Protein AF-A0A956XSX0-F1 (afdb_monomer_lite)

Secondary structure (DSSP, 8-state):
-HHHHHHHHHHHHTTTTTS-HHHHHHHHHHHHHHHHHHHHHHHHHHHHHHHHH-PPPPTTSPPPSS-HHHHHHPPPS--TTSPP--S------

Radius of gyration: 18.35 Å; chains: 1; bounding box: 59×22×43 Å

Foldseek 3Di:
DLVVLVVVLVVLVVCPPVDDPVVSVVVNVVSVVVSVVVLLVVQLVVLVVCVVPVDDDDPPDDHRPDHNVVSVPDDDQDDPPDPRPPDDDPDDD

Structure (mmCIF, N/CA/C/O backbone):
data_AF-A0A956XSX0-F1
#
_entry.id   AF-A0A956XSX0-F1
#
loop_
_atom_site.group_PDB
_atom_site.id
_atom_site.type_symbol
_atom_site.label_atom_id
_atom_site.label_alt_id
_atom_site.label_comp_id
_atom_site.label_asym_id
_atom_site.label_entity_id
_atom_site.label_seq_id
_atom_site.pdbx_PDB_ins_code
_atom_site.Cartn_x
_atom_site.Cartn_y
_atom_site.Cartn_z
_atom_site.occupancy
_atom_site.B_iso_or_equiv
_atom_site.auth_seq_id
_atom_site.auth_comp_id
_atom_site.auth_asym_id
_atom_site.auth_atom_id
_atom_site.pdbx_PDB_model_num
ATOM 1 N N . GLY A 1 1 ? -2.752 -6.923 -3.909 1.00 85.31 1 GLY A N 1
ATOM 2 C CA . GLY A 1 1 ? -2.183 -5.736 -4.581 1.00 85.31 1 GLY A CA 1
ATOM 3 C C . GLY A 1 1 ? -2.666 -4.467 -3.904 1.00 85.31 1 GLY A C 1
ATOM 4 O O . GLY A 1 1 ? -3.286 -4.563 -2.854 1.00 85.31 1 GLY A O 1
ATOM 5 N N . VAL A 1 2 ? -2.387 -3.291 -4.479 1.00 92.31 2 VAL A N 1
ATOM 6 C CA . VAL A 1 2 ? -2.832 -1.989 -3.927 1.00 92.31 2 VAL A CA 1
ATOM 7 C C . VAL A 1 2 ? -4.352 -1.960 -3.734 1.00 92.31 2 VAL A C 1
ATOM 9 O O . VAL A 1 2 ? -4.829 -1.571 -2.671 1.00 92.31 2 VAL A O 1
ATOM 12 N N . ASP A 1 3 ? -5.102 -2.455 -4.720 1.00 94.12 3 ASP A N 1
ATOM 13 C CA . ASP A 1 3 ? -6.568 -2.444 -4.689 1.00 94.12 3 ASP A CA 1
ATOM 14 C C . ASP A 1 3 ? -7.155 -3.333 -3.588 1.00 94.12 3 ASP A C 1
ATOM 16 O O . ASP A 1 3 ? -8.131 -2.948 -2.949 1.00 94.12 3 ASP A O 1
ATOM 20 N N . ASP A 1 4 ? -6.510 -4.459 -3.268 1.00 95.88 4 ASP A N 1
ATOM 21 C CA . ASP A 1 4 ? -6.930 -5.300 -2.141 1.00 95.88 4 ASP A CA 1
ATOM 22 C C . ASP A 1 4 ? -6.800 -4.543 -0.812 1.00 95.88 4 ASP A C 1
ATOM 24 O O . ASP A 1 4 ? -7.692 -4.612 0.031 1.00 95.88 4 ASP A O 1
ATOM 28 N N . VAL A 1 5 ? -5.723 -3.767 -0.623 1.00 95.50 5 VAL A N 1
ATOM 29 C CA . VAL A 1 5 ? -5.545 -2.971 0.604 1.00 95.50 5 VAL A CA 1
ATOM 30 C C . VAL A 1 5 ? -6.564 -1.830 0.662 1.00 95.50 5 VAL A C 1
ATOM 32 O O . VAL A 1 5 ? -7.120 -1.563 1.728 1.00 95.50 5 VAL A O 1
ATOM 35 N N . ARG A 1 6 ? -6.889 -1.204 -0.477 1.00 97.00 6 ARG A N 1
ATOM 36 C CA . ARG A 1 6 ? -7.984 -0.219 -0.567 1.00 97.00 6 ARG A CA 1
ATOM 37 C C . ARG A 1 6 ? -9.331 -0.854 -0.188 1.00 97.00 6 ARG A C 1
ATOM 39 O O . ARG A 1 6 ? -10.099 -0.257 0.565 1.00 97.00 6 ARG A O 1
ATOM 46 N N . GLN A 1 7 ? -9.597 -2.092 -0.610 1.00 98.06 7 GLN A N 1
ATOM 47 C CA . GLN A 1 7 ? -10.800 -2.830 -0.207 1.00 98.06 7 GLN A CA 1
ATOM 48 C C . GLN A 1 7 ? -10.801 -3.174 1.291 1.00 98.06 7 GLN A C 1
ATOM 50 O O . GLN A 1 7 ? -11.842 -3.093 1.952 1.00 98.06 7 GLN A O 1
ATOM 55 N N . MET A 1 8 ? -9.644 -3.524 1.860 1.00 97.75 8 MET A N 1
ATOM 56 C CA . MET A 1 8 ? -9.494 -3.742 3.303 1.00 97.75 8 MET A CA 1
ATOM 57 C C . MET A 1 8 ? -9.787 -2.463 4.095 1.00 97.75 8 MET A C 1
ATOM 59 O O . MET A 1 8 ? -10.507 -2.524 5.089 1.00 97.75 8 MET A O 1
ATOM 63 N N . GLN A 1 9 ? -9.302 -1.304 3.635 1.00 97.94 9 GLN A N 1
ATOM 64 C CA . GLN A 1 9 ? -9.608 -0.002 4.239 1.00 97.94 9 GLN A CA 1
ATOM 65 C C . GLN A 1 9 ? -11.114 0.286 4.234 1.00 97.94 9 GLN A C 1
ATOM 67 O O . GLN A 1 9 ? -11.665 0.631 5.276 1.00 97.94 9 GLN A O 1
ATOM 72 N N . GLN A 1 10 ? -11.794 0.089 3.099 1.00 98.12 10 GLN A N 1
ATOM 73 C CA . GLN A 1 10 ? -13.249 0.272 3.000 1.00 98.12 10 GLN A CA 1
ATOM 74 C C . GLN A 1 10 ? -14.010 -0.672 3.940 1.00 98.12 10 GLN A C 1
ATOM 76 O O . GLN A 1 10 ? -14.937 -0.266 4.642 1.00 98.12 10 GLN A O 1
ATOM 81 N N . THR A 1 11 ? -13.587 -1.935 3.991 1.00 98.06 11 THR A N 1
ATOM 82 C CA . THR A 1 11 ? -14.178 -2.936 4.885 1.00 98.06 11 THR A CA 1
ATOM 83 C C . THR A 1 11 ? -14.001 -2.523 6.344 1.00 98.06 11 THR A C 1
ATOM 85 O O . THR A 1 11 ? -14.960 -2.576 7.111 1.00 98.06 11 THR A O 1
ATOM 88 N N . TRP A 1 12 ? -12.812 -2.050 6.724 1.00 98.19 12 TRP A N 1
ATOM 89 C CA . TRP A 1 12 ? -12.534 -1.578 8.078 1.00 98.19 12 TRP A CA 1
ATOM 90 C C . TRP A 1 12 ? -13.366 -0.346 8.446 1.00 98.19 12 TRP A C 1
ATOM 92 O O . TRP A 1 12 ? -13.966 -0.324 9.517 1.00 98.19 12 TRP A O 1
ATOM 102 N N . GLN A 1 13 ? -13.494 0.627 7.538 1.00 97.69 13 GLN A N 1
ATOM 103 C CA . GLN A 1 13 ? -14.334 1.816 7.734 1.00 97.69 13 GLN A CA 1
ATOM 104 C C . GLN A 1 13 ? -15.802 1.457 8.013 1.00 97.69 13 GLN A C 1
ATOM 106 O O . GLN A 1 13 ? -16.443 2.080 8.853 1.00 97.69 13 GLN A O 1
ATOM 111 N N . SER A 1 14 ? -16.331 0.390 7.400 1.00 97.81 14 SER A N 1
ATOM 112 C CA . SER A 1 14 ? -17.707 -0.083 7.656 1.00 97.81 14 SER A CA 1
ATOM 113 C C . SER A 1 14 ? -17.961 -0.598 9.091 1.00 97.81 14 SER A C 1
ATOM 115 O O . SER A 1 14 ? -19.108 -0.875 9.482 1.00 97.81 14 SER A O 1
ATOM 117 N N . LEU A 1 15 ? -16.891 -0.758 9.878 1.00 97.31 15 LEU A N 1
ATOM 118 C CA . LEU A 1 15 ? -16.918 -1.190 11.275 1.00 97.31 15 LEU A CA 1
ATOM 119 C C . LEU A 1 15 ? -16.838 -0.019 12.266 1.00 97.31 15 LEU A C 1
ATOM 121 O O . LEU A 1 15 ? -16.820 -0.257 13.477 1.00 97.31 15 LEU A O 1
ATOM 125 N N . GLU A 1 16 ? -16.817 1.227 11.788 1.00 95.00 16 GLU A N 1
ATOM 126 C CA . GLU A 1 16 ? -16.840 2.410 12.647 1.00 95.00 16 GLU A CA 1
ATOM 127 C C . GLU A 1 16 ? -18.030 2.368 13.623 1.00 95.00 16 GLU A C 1
ATOM 129 O O . GLU A 1 16 ? -19.148 1.983 13.275 1.00 95.00 16 GLU A O 1
ATOM 134 N N . GLY A 1 17 ? -17.768 2.686 14.893 1.00 96.31 17 GLY A N 1
ATOM 135 C CA . GLY A 1 17 ? -18.760 2.614 15.971 1.00 96.31 17 GLY A CA 1
ATOM 136 C C . GLY A 1 17 ? -19.097 1.200 16.469 1.00 96.31 17 GLY A C 1
ATOM 137 O O . GLY A 1 17 ? -19.770 1.073 17.489 1.00 96.31 17 GLY A O 1
ATOM 138 N N . LYS A 1 18 ? -18.617 0.134 15.807 1.00 97.69 18 LYS A N 1
ATOM 139 C CA . LYS A 1 18 ? -18.773 -1.270 16.255 1.00 97.69 18 LYS A CA 1
ATOM 140 C C . LYS A 1 18 ? -17.544 -1.804 16.998 1.00 97.69 18 LYS A C 1
ATOM 142 O O . LYS A 1 18 ? -17.607 -2.860 17.621 1.00 97.69 18 LYS A O 1
ATOM 147 N N . ILE A 1 19 ? -16.427 -1.087 16.913 1.00 96.50 19 ILE A N 1
ATOM 148 C CA . ILE A 1 19 ? -15.147 -1.376 17.566 1.00 96.50 19 ILE A CA 1
ATOM 149 C C . ILE A 1 19 ? -14.805 -0.172 18.449 1.00 96.50 19 ILE A C 1
ATOM 151 O O . ILE A 1 19 ? -15.179 0.955 18.125 1.00 96.50 19 ILE A O 1
ATOM 155 N N . ASP A 1 20 ? -14.103 -0.385 19.564 1.00 97.81 20 ASP A N 1
ATOM 156 C CA . ASP A 1 20 ? -13.613 0.736 20.365 1.00 97.81 20 ASP A CA 1
ATOM 157 C C . ASP A 1 20 ? -12.669 1.637 19.558 1.00 97.81 20 ASP A C 1
ATOM 159 O O . AS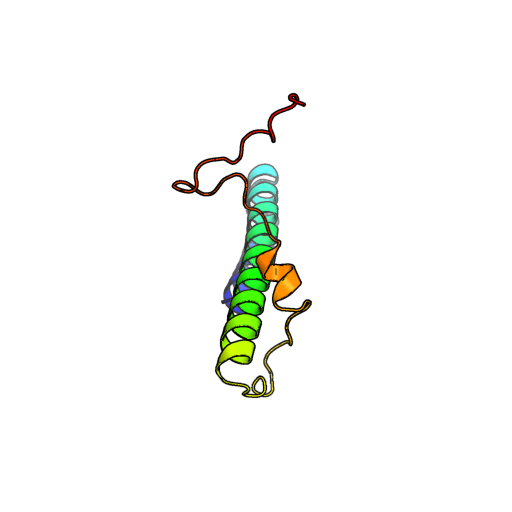P A 1 20 ? -11.915 1.195 18.683 1.00 97.81 20 ASP A O 1
ATOM 163 N N . THR A 1 21 ? -12.692 2.921 19.900 1.00 97.44 21 THR A N 1
ATOM 164 C CA . THR A 1 21 ? -11.981 3.973 19.173 1.00 97.44 21 THR A CA 1
ATOM 165 C C . THR A 1 21 ? -10.477 3.728 19.084 1.00 97.44 21 THR A C 1
ATOM 167 O O . THR A 1 21 ? -9.873 4.034 18.058 1.00 97.44 21 THR A O 1
ATOM 170 N N . ALA A 1 22 ? -9.859 3.169 20.130 1.00 97.56 22 ALA A N 1
ATOM 171 C CA . ALA A 1 22 ? -8.412 2.982 20.177 1.00 97.56 22 ALA A CA 1
ATOM 172 C C . ALA A 1 22 ? -7.952 1.939 19.151 1.00 97.56 22 ALA A C 1
ATOM 174 O O . ALA A 1 22 ? -7.073 2.227 18.334 1.00 97.56 22 ALA A O 1
ATOM 175 N N . ARG A 1 23 ? -8.575 0.753 19.135 1.00 97.69 23 ARG A N 1
ATOM 176 C CA . ARG A 1 23 ? -8.249 -0.288 18.148 1.00 97.69 23 ARG A CA 1
ATOM 177 C C . ARG A 1 23 ? -8.669 0.103 16.741 1.00 97.69 23 ARG A C 1
ATOM 179 O O . ARG A 1 23 ? -7.894 -0.118 15.813 1.00 97.69 23 ARG A O 1
ATOM 186 N N . TYR A 1 24 ? -9.850 0.707 16.589 1.00 98.00 24 TYR A N 1
ATOM 187 C CA . TYR A 1 24 ? -10.313 1.200 15.293 1.00 98.00 24 TYR A CA 1
ATOM 188 C C . TYR A 1 24 ? -9.284 2.139 14.667 1.00 98.00 24 TYR A C 1
ATOM 190 O O . TYR A 1 24 ? -8.814 1.885 13.558 1.00 98.00 24 TYR A O 1
ATOM 198 N N . LYS A 1 25 ? -8.862 3.167 15.415 1.00 97.88 25 LYS A N 1
ATOM 199 C CA . LYS A 1 25 ? -7.861 4.125 14.950 1.00 97.88 25 LYS A CA 1
ATOM 200 C C . LYS A 1 25 ? -6.515 3.463 14.670 1.00 97.88 25 LYS A C 1
ATOM 202 O O . LYS A 1 25 ? -5.927 3.726 13.627 1.00 97.88 25 LYS A O 1
ATOM 207 N N . HIS A 1 26 ? -6.040 2.603 15.569 1.00 97.50 26 HIS A N 1
ATOM 208 C CA . HIS A 1 26 ? -4.744 1.954 15.403 1.00 97.50 26 HIS A CA 1
ATOM 209 C C . HIS A 1 26 ? -4.671 1.134 14.108 1.00 97.50 26 HIS A C 1
ATOM 211 O O . HIS A 1 26 ? -3.728 1.283 13.335 1.00 97.50 26 HIS A O 1
ATOM 217 N N . VAL A 1 27 ? -5.686 0.313 13.831 1.00 97.69 27 VAL A N 1
ATOM 218 C CA . VAL A 1 27 ? -5.728 -0.498 12.606 1.00 97.69 27 VAL A CA 1
ATOM 219 C C . VAL A 1 27 ? -5.937 0.372 11.367 1.00 97.69 27 VAL A C 1
ATOM 221 O O . VAL A 1 27 ? -5.302 0.113 10.349 1.00 97.69 27 VAL A O 1
ATOM 224 N N . SER A 1 28 ? -6.746 1.434 11.445 1.00 97.50 28 SER A N 1
ATOM 225 C CA . SER A 1 28 ? -6.876 2.404 10.347 1.00 97.50 28 SER A CA 1
ATOM 226 C C . SER A 1 28 ? -5.525 3.023 9.982 1.00 97.50 28 SER A C 1
ATOM 228 O O . SER A 1 28 ? -5.180 3.091 8.803 1.00 97.50 28 SER A O 1
ATOM 230 N N . ASP A 1 29 ? -4.727 3.413 10.981 1.00 96.81 29 ASP A N 1
ATOM 231 C CA . ASP A 1 29 ? -3.388 3.965 10.767 1.00 96.81 29 ASP A CA 1
ATOM 232 C C . ASP A 1 29 ? -2.451 2.934 10.111 1.00 96.81 29 ASP A C 1
ATOM 234 O O . ASP A 1 29 ? -1.737 3.263 9.161 1.00 96.81 29 ASP A O 1
ATOM 238 N N . LEU A 1 30 ? -2.497 1.671 10.547 1.00 96.81 30 LEU A N 1
ATOM 239 C CA . LEU A 1 30 ? -1.714 0.589 9.940 1.00 96.81 30 LEU A CA 1
ATOM 240 C C . LEU A 1 30 ? -2.130 0.304 8.490 1.00 96.81 30 LEU A C 1
ATOM 242 O O . LEU A 1 30 ? -1.265 0.149 7.631 1.00 96.81 30 LEU A O 1
ATOM 246 N N . LEU A 1 31 ? -3.431 0.289 8.188 1.00 97.25 31 LEU A N 1
ATOM 247 C CA . LEU A 1 31 ? -3.933 0.083 6.826 1.00 97.25 31 LEU A CA 1
ATOM 248 C C . LEU A 1 31 ? -3.557 1.240 5.891 1.00 97.25 31 LEU A C 1
ATOM 250 O O . LEU A 1 31 ? -3.333 1.014 4.702 1.00 97.25 31 LEU A O 1
ATOM 254 N N . MET A 1 32 ? -3.460 2.474 6.396 1.00 95.62 32 MET A N 1
ATOM 255 C CA . MET A 1 32 ? -2.925 3.602 5.621 1.00 95.62 32 MET A CA 1
ATOM 256 C C . MET A 1 32 ? -1.442 3.412 5.289 1.00 95.62 32 MET A C 1
ATOM 258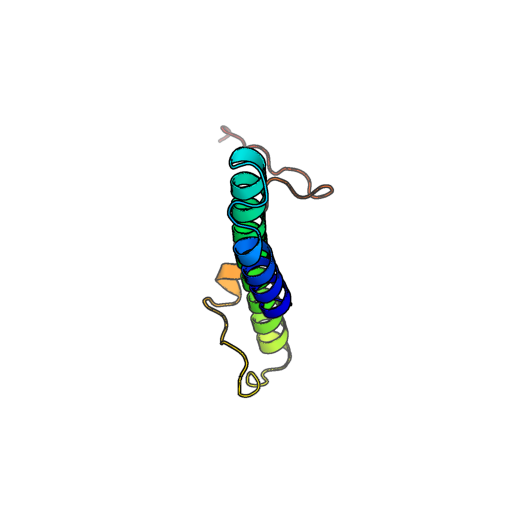 O O . MET A 1 32 ? -1.026 3.669 4.159 1.00 95.62 32 MET A O 1
ATOM 262 N N . VAL A 1 33 ? -0.640 2.945 6.253 1.00 93.81 33 VAL A N 1
ATOM 263 C CA . VAL A 1 33 ? 0.773 2.617 6.009 1.00 93.81 33 VAL A CA 1
ATOM 264 C C . VAL A 1 33 ? 0.885 1.492 4.984 1.00 93.81 33 VAL A C 1
ATOM 266 O O . VAL A 1 33 ? 1.621 1.643 4.015 1.00 93.81 33 VAL A O 1
ATOM 269 N N . GLN A 1 34 ? 0.111 0.419 5.145 1.00 94.31 34 GLN A N 1
ATOM 270 C CA . GLN A 1 34 ? 0.135 -0.739 4.255 1.00 94.31 34 GLN A CA 1
ATOM 271 C C . GLN A 1 34 ? -0.233 -0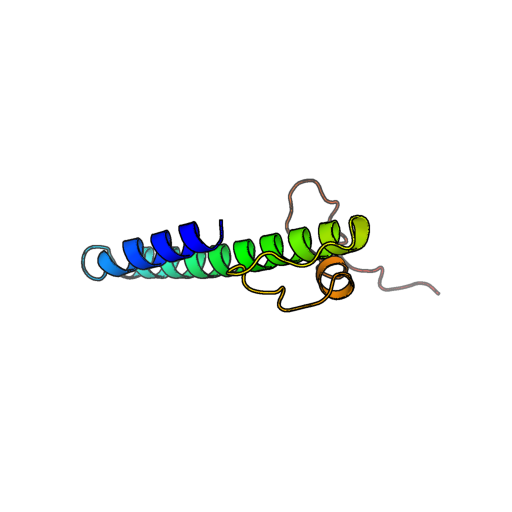.379 2.809 1.00 94.31 34 GLN A C 1
ATOM 273 O O . GLN A 1 34 ? 0.372 -0.901 1.877 1.00 94.31 34 GLN A O 1
ATOM 278 N N . GLU A 1 35 ? -1.203 0.511 2.591 1.00 95.94 35 GLU A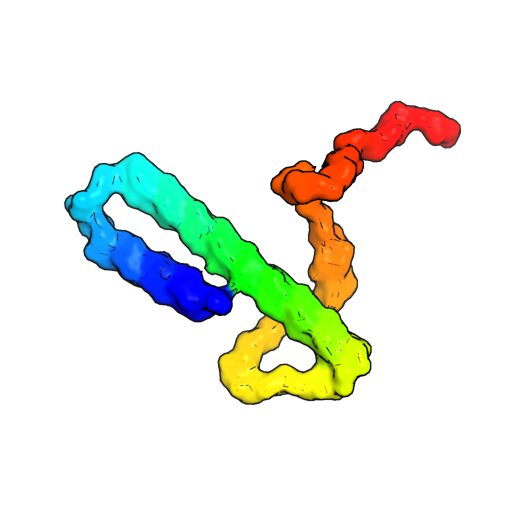 N 1
ATOM 279 C CA . GLU A 1 35 ? -1.603 0.918 1.238 1.00 95.94 35 GLU A CA 1
ATOM 280 C C . GLU A 1 35 ? -0.522 1.774 0.571 1.00 95.94 35 GLU A C 1
ATOM 282 O O . GLU A 1 35 ? -0.130 1.490 -0.563 1.00 95.94 35 GLU A O 1
ATOM 287 N N . ARG A 1 36 ? 0.053 2.736 1.306 1.00 92.25 36 ARG A N 1
ATOM 288 C CA . ARG A 1 36 ? 1.227 3.490 0.844 1.00 92.25 36 ARG A CA 1
ATOM 289 C C . ARG A 1 36 ? 2.394 2.553 0.538 1.00 92.25 36 ARG A C 1
ATOM 291 O O . ARG A 1 36 ? 3.109 2.766 -0.440 1.00 92.25 36 ARG A O 1
ATOM 298 N N . GLU A 1 37 ? 2.574 1.519 1.357 1.00 92.00 37 GLU A N 1
ATOM 299 C CA . GLU A 1 37 ? 3.613 0.519 1.157 1.00 92.00 37 GLU A CA 1
ATOM 300 C C . GLU A 1 37 ? 3.399 -0.331 -0.093 1.00 92.00 37 GLU A C 1
ATOM 302 O O . GLU A 1 37 ? 4.307 -0.494 -0.907 1.00 92.00 37 GLU A O 1
ATOM 307 N N . ALA A 1 38 ? 2.174 -0.802 -0.302 1.00 93.38 38 ALA A N 1
ATOM 308 C CA . ALA A 1 38 ? 1.804 -1.543 -1.495 1.00 93.38 38 ALA A CA 1
ATOM 309 C C . ALA A 1 38 ? 1.991 -0.707 -2.772 1.00 93.38 38 ALA A C 1
ATOM 311 O O . ALA A 1 38 ? 2.427 -1.252 -3.788 1.00 93.38 38 ALA A O 1
ATOM 312 N 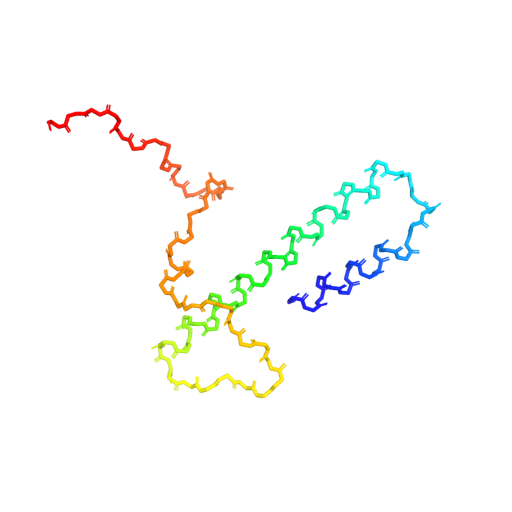N . ARG A 1 39 ? 1.691 0.603 -2.732 1.00 93.38 39 ARG A N 1
ATOM 313 C CA . ARG A 1 39 ? 1.898 1.506 -3.876 1.00 93.38 39 ARG A CA 1
ATOM 314 C C . ARG A 1 39 ? 3.368 1.639 -4.243 1.00 93.38 39 ARG A C 1
ATOM 316 O O . ARG A 1 39 ? 3.706 1.411 -5.400 1.00 93.38 39 ARG A O 1
ATOM 323 N N . TRP A 1 40 ? 4.248 1.949 -3.286 1.00 90.81 40 TRP A N 1
ATOM 324 C CA . TRP A 1 40 ? 5.666 2.105 -3.631 1.00 90.81 40 TRP A CA 1
ATOM 325 C C . TRP A 1 40 ? 6.273 0.784 -4.115 1.00 90.81 40 TRP A C 1
ATOM 327 O O . TRP A 1 40 ? 7.064 0.801 -5.053 1.00 90.81 40 TRP A O 1
ATOM 337 N N . TRP A 1 41 ? 5.866 -0.359 -3.546 1.00 92.62 41 TRP A N 1
ATOM 338 C CA . TRP A 1 41 ? 6.284 -1.675 -4.035 1.00 92.62 41 TRP A CA 1
ATOM 339 C C . TRP A 1 41 ? 5.850 -1.912 -5.482 1.00 92.62 41 TRP A C 1
ATOM 341 O O . TRP A 1 41 ? 6.667 -2.311 -6.312 1.00 92.62 41 TRP A O 1
ATOM 351 N N . ARG A 1 42 ? 4.576 -1.644 -5.801 1.00 94.56 42 ARG A N 1
ATOM 352 C CA . ARG A 1 42 ? 4.041 -1.752 -7.166 1.00 94.56 42 ARG A CA 1
ATOM 353 C C . ARG A 1 42 ? 4.862 -0.901 -8.131 1.00 94.56 42 ARG A C 1
ATOM 355 O O . ARG A 1 42 ? 5.326 -1.409 -9.150 1.00 94.56 42 ARG A O 1
ATOM 362 N N . ASP A 1 43 ? 5.053 0.368 -7.803 1.00 94.62 43 ASP A N 1
ATOM 363 C CA . ASP A 1 43 ? 5.705 1.331 -8.683 1.00 94.62 43 ASP A CA 1
ATOM 364 C C . ASP A 1 43 ? 7.196 1.013 -8.884 1.00 94.62 43 ASP A C 1
ATOM 366 O O . ASP A 1 43 ? 7.705 1.076 -10.007 1.00 94.62 43 ASP A O 1
ATOM 370 N N . ALA A 1 44 ? 7.893 0.580 -7.829 1.00 92.88 44 ALA A N 1
ATOM 371 C CA . ALA A 1 44 ? 9.275 0.115 -7.912 1.00 92.88 44 ALA A CA 1
ATOM 372 C C . ALA A 1 44 ? 9.407 -1.115 -8.827 1.00 92.88 44 ALA A C 1
ATOM 374 O O . ALA A 1 44 ? 10.295 -1.165 -9.680 1.00 92.88 44 ALA A O 1
ATOM 375 N N . CYS A 1 45 ? 8.504 -2.094 -8.703 1.00 92.88 45 CYS A N 1
ATOM 376 C CA . CYS A 1 45 ? 8.495 -3.263 -9.581 1.00 92.88 45 CYS A CA 1
ATOM 377 C C . CYS A 1 45 ? 8.202 -2.882 -11.039 1.00 92.88 45 CYS A C 1
ATOM 379 O O . CYS A 1 45 ? 8.915 -3.332 -11.936 1.00 92.88 45 CYS A O 1
ATOM 381 N N . ILE A 1 46 ? 7.192 -2.040 -11.285 1.00 92.56 46 ILE A N 1
ATOM 382 C CA . ILE A 1 46 ? 6.841 -1.583 -12.637 1.00 92.56 46 ILE A CA 1
ATOM 383 C C . ILE A 1 46 ? 8.027 -0.858 -13.277 1.00 92.56 46 ILE A C 1
ATOM 385 O O . ILE A 1 46 ? 8.442 -1.228 -14.375 1.00 92.56 46 ILE A O 1
ATOM 389 N N . THR A 1 47 ? 8.606 0.132 -12.592 1.00 93.06 47 THR A N 1
ATOM 390 C CA . THR A 1 47 ? 9.745 0.902 -13.121 1.00 93.06 47 THR A CA 1
ATOM 391 C C . THR A 1 47 ? 10.972 0.023 -13.361 1.00 93.06 47 THR A C 1
ATOM 393 O O . THR A 1 47 ? 11.647 0.178 -14.381 1.00 93.06 47 THR A O 1
ATOM 396 N N . TYR A 1 48 ? 11.239 -0.951 -12.486 1.00 93.19 48 TYR A N 1
ATOM 397 C CA . TYR A 1 48 ? 12.328 -1.908 -12.670 1.00 93.19 48 TYR A CA 1
ATOM 398 C C . TYR A 1 48 ? 12.133 -2.769 -13.925 1.00 93.19 48 TYR A C 1
ATOM 400 O O . TYR A 1 48 ? 12.999 -2.775 -14.804 1.00 93.19 48 TYR A O 1
ATOM 408 N N . PHE A 1 49 ? 10.996 -3.457 -14.063 1.00 92.12 49 PHE A N 1
ATOM 409 C CA . PHE A 1 49 ? 10.761 -4.331 -15.217 1.00 92.12 49 PHE A CA 1
ATOM 410 C C . PHE A 1 49 ? 10.615 -3.550 -16.524 1.00 92.12 49 PHE A C 1
ATOM 412 O O . PHE A 1 49 ? 11.065 -4.022 -17.570 1.00 92.12 49 PHE A O 1
ATOM 419 N N . GLN A 1 50 ? 10.061 -2.337 -16.473 1.00 91.25 50 GLN A N 1
ATOM 420 C CA . GLN A 1 50 ? 10.022 -1.434 -17.618 1.00 91.25 50 GLN A CA 1
ATOM 421 C C . GLN A 1 50 ? 11.432 -1.043 -18.072 1.00 91.25 50 GLN A C 1
ATOM 423 O O . GLN A 1 50 ? 11.692 -1.051 -19.273 1.00 91.25 50 GLN A O 1
ATOM 428 N N . SER A 1 51 ? 12.361 -0.776 -17.145 1.00 89.50 51 SER A N 1
ATOM 429 C CA . SER A 1 51 ? 13.752 -0.454 -17.498 1.00 89.50 51 SER A CA 1
ATOM 430 C C . SER A 1 51 ? 14.484 -1.603 -18.201 1.00 89.50 51 SER A C 1
ATOM 432 O O . SER A 1 51 ? 15.377 -1.356 -19.007 1.00 89.50 51 SER A O 1
ATOM 434 N N . PHE A 1 52 ? 14.092 -2.851 -17.927 1.00 88.06 52 PHE A N 1
ATOM 435 C CA . PHE A 1 52 ? 14.716 -4.036 -18.514 1.00 88.06 52 PHE A CA 1
ATOM 436 C C . PHE A 1 52 ? 14.059 -4.472 -19.834 1.00 88.06 52 PHE A C 1
ATOM 438 O O . PHE A 1 52 ? 14.753 -4.841 -20.778 1.00 88.06 52 PHE A O 1
ATOM 445 N N . HIS A 1 53 ? 12.725 -4.433 -19.920 1.00 88.50 53 HIS A N 1
ATOM 446 C CA . HIS A 1 53 ? 11.977 -4.931 -21.081 1.00 88.50 53 HIS A CA 1
ATOM 447 C C . HIS A 1 53 ? 11.513 -3.840 -22.057 1.00 88.50 53 HIS A C 1
ATOM 449 O O . HIS A 1 53 ? 11.063 -4.174 -23.153 1.00 88.50 53 HIS A O 1
ATOM 455 N N . GLY A 1 54 ? 11.565 -2.560 -21.673 1.00 85.25 54 GLY A N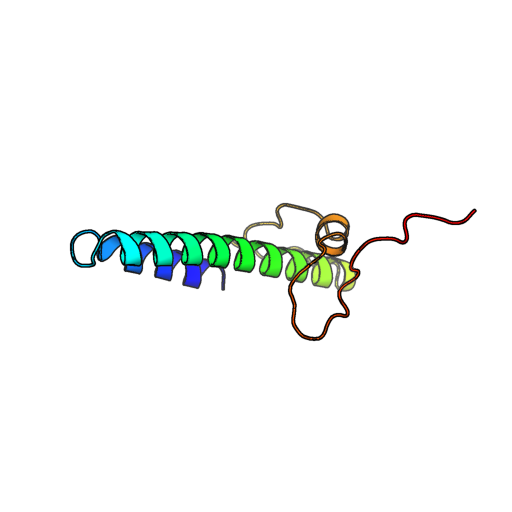 1
ATOM 456 C CA . GLY A 1 54 ? 11.179 -1.424 -22.519 1.00 85.25 54 GLY A CA 1
ATOM 457 C C . GLY A 1 54 ? 9.706 -1.407 -22.947 1.00 85.25 54 GLY A C 1
ATOM 458 O O . GLY A 1 54 ? 9.353 -0.712 -23.897 1.00 85.25 54 GLY A O 1
ATOM 459 N N . LYS A 1 55 ? 8.839 -2.196 -22.300 1.00 88.25 55 LYS A N 1
ATOM 460 C CA . LYS A 1 55 ? 7.416 -2.284 -22.651 1.00 88.25 55 LYS A CA 1
ATOM 461 C C . LYS A 1 55 ? 6.612 -1.150 -21.999 1.00 88.25 55 LYS A C 1
ATOM 463 O O . LYS A 1 55 ? 6.913 -0.768 -20.864 1.00 88.25 55 LYS A O 1
ATOM 468 N N . PRO A 1 56 ? 5.585 -0.621 -22.685 1.00 87.38 56 PRO A N 1
ATOM 469 C CA . PRO A 1 56 ? 4.658 0.318 -22.072 1.00 87.38 56 PRO A CA 1
ATOM 470 C C . PRO A 1 56 ? 3.849 -0.370 -20.967 1.00 87.38 56 PRO A C 1
ATOM 472 O O . PRO A 1 56 ? 3.667 -1.591 -20.971 1.00 87.38 56 PRO A O 1
ATOM 475 N N . ILE A 1 57 ? 3.370 0.432 -20.024 1.00 86.19 57 ILE A N 1
ATOM 476 C CA . ILE A 1 57 ? 2.460 -0.025 -18.974 1.00 86.19 57 ILE A CA 1
ATOM 477 C C . ILE A 1 57 ? 1.091 -0.307 -19.624 1.00 86.19 57 ILE A C 1
ATOM 479 O O . ILE A 1 57 ? 0.663 0.503 -20.447 1.00 86.19 57 ILE A O 1
ATOM 483 N N . PRO A 1 58 ? 0.419 -1.432 -19.306 1.00 87.00 58 PRO A N 1
ATOM 484 C CA . PRO A 1 58 ? -0.912 -1.728 -19.831 1.00 87.00 58 PRO A CA 1
ATOM 485 C C . PRO A 1 58 ? -1.954 -0.677 -19.440 1.00 87.00 58 PRO A C 1
ATOM 487 O O . PRO A 1 58 ? -1.884 -0.094 -18.356 1.00 87.00 58 PRO A O 1
ATOM 490 N N . ASP A 1 59 ? -2.963 -0.500 -20.290 1.00 86.88 59 ASP A N 1
ATOM 491 C CA . ASP A 1 59 ? -4.078 0.404 -20.017 1.00 86.88 59 ASP A CA 1
ATOM 492 C C . ASP A 1 59 ? -4.809 0.023 -18.718 1.00 86.88 59 ASP A C 1
ATOM 494 O O . ASP A 1 59 ? -5.031 -1.153 -18.422 1.00 86.88 59 ASP A O 1
ATOM 498 N N . GLY A 1 60 ? -5.190 1.034 -17.934 1.00 85.44 60 GLY A N 1
ATOM 499 C CA . GLY A 1 60 ? -5.896 0.859 -16.660 1.00 85.44 60 GLY A CA 1
ATOM 500 C C . GLY A 1 60 ? -4.994 0.646 -15.440 1.00 85.44 60 GLY A C 1
ATOM 501 O O . GLY A 1 60 ? -5.493 0.681 -14.318 1.00 85.44 60 GLY A O 1
ATOM 502 N N . VAL A 1 61 ? -3.680 0.484 -15.622 1.00 86.31 61 VAL A N 1
ATOM 503 C CA . VAL A 1 61 ? -2.720 0.492 -14.510 1.00 86.31 61 VAL A CA 1
ATOM 504 C C . VAL A 1 61 ? -2.272 1.927 -14.244 1.00 86.31 61 VAL A C 1
ATOM 506 O O . VAL A 1 61 ? -1.827 2.630 -15.151 1.00 86.31 61 VAL A O 1
ATOM 509 N N . GLU A 1 62 ? -2.378 2.363 -12.989 1.00 88.81 62 GLU A N 1
ATOM 510 C CA . GLU A 1 62 ? -1.851 3.661 -12.561 1.00 88.81 62 GLU A CA 1
ATOM 511 C C . GLU A 1 62 ? -0.337 3.740 -12.856 1.00 88.81 62 GLU A C 1
ATOM 513 O O . GLU A 1 62 ? 0.403 2.820 -12.483 1.00 88.81 62 GLU A O 1
ATOM 518 N N . PRO A 1 63 ? 0.148 4.809 -13.515 1.00 89.00 63 PRO A N 1
ATOM 519 C CA . PRO A 1 63 ? 1.573 4.970 -13.756 1.00 89.00 63 PRO A CA 1
ATOM 520 C C . PRO A 1 63 ? 2.330 5.175 -12.430 1.00 89.00 63 PRO A C 1
ATOM 522 O O . PRO A 1 63 ? 1.777 5.777 -11.506 1.00 89.00 63 PRO A O 1
ATOM 525 N N . PRO A 1 64 ? 3.595 4.720 -12.341 1.00 92.88 64 PRO A N 1
ATOM 526 C CA . PRO A 1 64 ? 4.466 4.999 -11.209 1.00 92.88 64 PRO A CA 1
ATOM 527 C C . PRO A 1 64 ? 4.539 6.490 -10.895 1.00 92.88 64 PRO A C 1
ATOM 529 O O . PRO A 1 64 ? 4.715 7.306 -11.801 1.00 92.88 64 PRO A O 1
ATOM 532 N N . GLU A 1 65 ? 4.452 6.840 -9.613 1.00 93.38 65 GLU A N 1
ATOM 533 C CA . GLU A 1 65 ? 4.523 8.240 -9.173 1.00 93.38 65 GLU A CA 1
ATOM 534 C C . GLU A 1 65 ? 5.917 8.853 -9.408 1.00 93.38 65 GLU A C 1
ATOM 536 O O . GLU A 1 65 ? 6.060 10.046 -9.685 1.00 93.38 65 GLU A O 1
ATOM 541 N N . HIS A 1 66 ? 6.958 8.021 -9.341 1.00 93.69 66 HIS A N 1
ATOM 542 C CA . HIS A 1 66 ? 8.348 8.421 -9.519 1.00 93.69 66 HIS A CA 1
ATOM 543 C C . HIS A 1 66 ? 9.099 7.507 -10.501 1.00 93.69 66 HIS A C 1
ATOM 545 O O . HIS A 1 66 ? 8.577 6.511 -10.999 1.00 93.69 66 HIS A O 1
ATOM 551 N N . ASN A 1 67 ? 10.351 7.852 -10.815 1.00 92.25 67 ASN A N 1
ATOM 552 C CA . ASN A 1 67 ? 11.211 7.046 -11.684 1.00 92.25 67 ASN A CA 1
ATOM 553 C C . ASN A 1 67 ? 11.979 5.961 -10.900 1.00 92.25 67 ASN A C 1
ATOM 555 O O . ASN A 1 67 ? 11.970 5.922 -9.670 1.00 92.25 67 ASN A O 1
ATOM 559 N N . LEU A 1 68 ? 12.686 5.083 -11.619 1.00 91.94 68 LEU A N 1
ATOM 560 C CA . LEU A 1 68 ? 13.452 3.992 -11.006 1.00 91.94 68 LEU A CA 1
ATOM 561 C C . LEU A 1 68 ? 14.534 4.483 -10.027 1.00 91.94 68 LEU A C 1
ATOM 563 O O . LEU A 1 68 ? 14.770 3.837 -9.007 1.00 91.94 68 LEU A O 1
ATOM 567 N N . ASP A 1 69 ? 15.186 5.613 -10.310 1.00 92.94 69 ASP A N 1
ATOM 568 C CA . ASP A 1 69 ? 16.250 6.145 -9.451 1.00 92.94 69 ASP A CA 1
ATOM 569 C C . ASP A 1 69 ? 15.711 6.612 -8.097 1.00 92.94 69 ASP A C 1
ATOM 571 O O . ASP A 1 69 ? 16.346 6.369 -7.069 1.00 92.94 69 ASP A O 1
ATOM 575 N N . TYR A 1 70 ? 14.503 7.185 -8.071 1.00 93.25 70 TYR A N 1
ATOM 576 C CA . TYR A 1 70 ? 13.807 7.485 -6.824 1.00 93.25 70 TYR A CA 1
ATOM 577 C C . TYR A 1 70 ? 13.605 6.212 -5.993 1.00 93.25 70 TYR A C 1
ATOM 579 O O . TYR A 1 70 ? 14.041 6.165 -4.843 1.00 93.25 70 TYR A O 1
ATOM 587 N N . TYR A 1 71 ? 13.028 5.151 -6.571 1.00 91.12 71 TYR A N 1
ATOM 588 C CA . TYR A 1 71 ? 12.753 3.918 -5.821 1.00 91.12 71 TYR A CA 1
ATOM 589 C C . TYR A 1 71 ? 14.032 3.198 -5.369 1.00 91.12 71 TYR A C 1
ATOM 591 O O . TYR A 1 71 ? 14.056 2.616 -4.288 1.00 91.12 71 TYR A O 1
ATOM 599 N N . ARG A 1 72 ? 15.130 3.295 -6.131 1.00 88.62 72 ARG A N 1
ATOM 600 C CA . ARG A 1 72 ? 16.458 2.791 -5.725 1.00 88.62 72 ARG A CA 1
ATOM 601 C C . ARG A 1 72 ? 17.074 3.559 -4.555 1.00 88.62 72 ARG A C 1
ATOM 603 O O . ARG A 1 72 ? 17.935 3.015 -3.868 1.00 88.62 72 ARG A O 1
ATOM 610 N N . SER A 1 73 ? 16.669 4.812 -4.350 1.00 89.62 73 SER A N 1
ATOM 611 C CA . SER A 1 73 ? 17.177 5.667 -3.271 1.00 89.62 73 SER A CA 1
ATOM 612 C C . SER A 1 73 ? 16.472 5.442 -1.929 1.00 89.62 73 SER A C 1
ATOM 614 O O . SER A 1 73 ? 16.946 5.935 -0.904 1.00 89.62 73 SER A O 1
ATOM 616 N N . ILE A 1 74 ? 15.367 4.687 -1.912 1.00 86.19 74 ILE A N 1
ATOM 617 C CA . ILE A 1 74 ? 14.613 4.394 -0.691 1.00 86.19 74 ILE A CA 1
ATOM 618 C C . ILE A 1 74 ? 15.477 3.550 0.253 1.00 86.19 74 ILE A C 1
ATOM 620 O O . ILE A 1 74 ? 15.914 2.447 -0.074 1.00 86.19 74 ILE A O 1
ATOM 624 N N . VAL A 1 75 ? 15.711 4.073 1.458 1.00 77.44 75 VAL A N 1
ATOM 625 C CA . VAL A 1 75 ? 16.445 3.384 2.524 1.00 77.44 75 VAL A CA 1
ATOM 626 C C . VAL A 1 75 ? 15.454 2.867 3.559 1.00 77.44 75 VAL A C 1
ATOM 628 O O . VAL A 1 75 ? 14.743 3.646 4.193 1.00 77.44 75 VAL A O 1
ATOM 631 N N . HIS A 1 76 ? 15.435 1.552 3.774 1.00 68.44 76 HIS A N 1
ATOM 632 C CA . HIS A 1 76 ? 14.637 0.948 4.836 1.00 68.44 76 HIS A CA 1
ATOM 633 C C . HIS A 1 76 ? 15.480 0.761 6.100 1.00 68.44 76 HIS A C 1
ATOM 635 O O . HIS A 1 76 ? 16.449 0.006 6.107 1.00 68.44 76 HIS A O 1
ATOM 641 N N . TYR A 1 77 ? 15.097 1.438 7.182 1.00 58.78 77 TYR A N 1
ATOM 642 C CA . TYR A 1 77 ? 15.835 1.403 8.450 1.00 58.78 77 TYR A CA 1
ATOM 643 C C . TYR A 1 77 ? 15.514 0.179 9.327 1.00 58.78 77 TYR A C 1
ATOM 645 O O . TYR A 1 77 ? 16.270 -0.109 10.248 1.00 58.78 77 TYR A O 1
ATOM 653 N N . TYR A 1 78 ? 14.436 -0.561 9.035 1.00 55.91 78 TYR A N 1
ATOM 654 C CA . TYR A 1 78 ? 13.906 -1.613 9.917 1.00 55.91 78 TYR A CA 1
ATOM 655 C C . TYR A 1 78 ? 13.492 -2.899 9.179 1.00 55.91 78 TYR A C 1
ATOM 657 O O . TYR A 1 78 ? 12.455 -3.483 9.481 1.00 55.91 78 TYR A O 1
ATOM 665 N N . VAL A 1 79 ? 14.283 -3.355 8.202 1.00 58.38 79 VAL A N 1
ATOM 666 C CA . VAL A 1 79 ? 14.057 -4.657 7.544 1.00 58.38 79 VAL A CA 1
ATOM 667 C C . VAL A 1 79 ? 14.961 -5.711 8.194 1.00 58.38 79 VAL A C 1
ATOM 669 O O . VAL A 1 79 ? 16.186 -5.589 8.095 1.00 58.38 79 VAL A O 1
ATOM 672 N N . PRO A 1 80 ? 14.402 -6.745 8.856 1.00 55.81 80 PRO A N 1
ATOM 673 C CA . PRO A 1 80 ? 15.192 -7.831 9.430 1.00 55.81 80 PRO A CA 1
ATOM 674 C C . PRO A 1 80 ? 16.083 -8.483 8.364 1.00 55.81 80 PRO A C 1
ATOM 676 O O . PRO A 1 80 ? 15.595 -8.886 7.311 1.00 55.81 80 PRO A O 1
ATOM 679 N N . GLY A 1 81 ? 17.388 -8.584 8.627 1.00 57.44 81 GLY A N 1
ATOM 680 C CA . GLY A 1 81 ? 18.356 -9.208 7.713 1.00 57.44 81 GLY A CA 1
ATOM 681 C C . GLY A 1 81 ? 19.119 -8.250 6.788 1.00 57.44 81 GLY A C 1
ATOM 682 O O . GLY A 1 81 ? 20.068 -8.686 6.141 1.00 57.44 81 GLY A O 1
ATOM 683 N N . ILE A 1 82 ? 18.792 -6.953 6.765 1.00 57.06 82 ILE A N 1
ATOM 684 C CA . ILE A 1 82 ? 19.679 -5.923 6.203 1.00 57.06 82 ILE A CA 1
ATOM 685 C C . ILE A 1 82 ? 20.516 -5.377 7.367 1.00 57.06 82 ILE A C 1
ATOM 687 O O . ILE A 1 82 ? 19.924 -4.932 8.353 1.00 57.06 82 ILE A O 1
ATOM 691 N N . PRO A 1 83 ? 21.865 -5.411 7.313 1.00 50.72 83 PRO A N 1
ATOM 692 C CA . PRO A 1 83 ? 22.667 -4.790 8.354 1.00 50.72 83 PRO A CA 1
ATOM 693 C C . PRO A 1 83 ? 22.271 -3.319 8.423 1.00 50.72 83 PRO A C 1
ATOM 695 O O . PRO A 1 83 ? 22.381 -2.600 7.426 1.00 50.72 83 PRO A O 1
ATOM 698 N N . GLU A 1 84 ? 21.775 -2.885 9.582 1.00 51.22 84 GLU A N 1
ATOM 699 C CA . GLU A 1 84 ? 21.492 -1.481 9.830 1.00 51.22 84 GLU A CA 1
ATOM 700 C C . GLU A 1 84 ? 22.749 -0.693 9.429 1.00 51.22 84 GLU A C 1
ATOM 702 O O . GLU A 1 84 ? 23.805 -0.840 10.050 1.00 51.22 84 GLU A O 1
ATOM 707 N N . ARG A 1 85 ? 22.672 0.180 8.417 1.00 52.81 85 ARG A N 1
ATOM 708 C CA . ARG A 1 85 ? 23.645 1.276 8.303 1.00 52.81 85 ARG A CA 1
ATOM 709 C C . ARG A 1 85 ? 23.322 2.283 9.408 1.00 52.81 85 ARG A C 1
ATOM 711 O O . ARG A 1 85 ? 22.880 3.398 9.148 1.00 52.81 85 ARG A O 1
ATOM 718 N N . ARG A 1 86 ? 23.482 1.851 10.664 1.00 44.34 86 ARG A N 1
ATOM 719 C CA . ARG A 1 86 ? 23.425 2.693 11.854 1.00 44.34 86 ARG A CA 1
ATOM 720 C C . ARG A 1 86 ? 24.589 3.659 11.754 1.00 44.34 86 ARG A C 1
ATOM 722 O O . ARG A 1 86 ? 25.727 3.255 11.940 1.00 44.34 86 ARG A O 1
ATOM 729 N N . PHE A 1 87 ? 24.246 4.908 11.459 1.00 47.06 87 PHE A N 1
ATOM 730 C CA . PHE A 1 87 ? 25.102 6.083 11.537 1.00 47.06 87 PHE A CA 1
ATOM 731 C C . PHE A 1 87 ? 26.352 5.987 10.652 1.00 47.06 87 PHE A C 1
ATOM 733 O O . PHE A 1 87 ? 27.303 5.257 10.924 1.00 47.06 87 PHE A O 1
ATOM 740 N N . GLY A 1 88 ? 26.377 6.784 9.579 1.00 39.75 88 GLY A N 1
ATOM 741 C CA . GLY A 1 88 ? 27.643 7.121 8.936 1.00 39.75 88 GLY A CA 1
ATOM 742 C C . GLY A 1 88 ? 28.641 7.521 10.021 1.00 39.75 88 GLY A C 1
ATOM 743 O O . GLY A 1 88 ? 28.294 8.294 10.914 1.00 39.75 88 GLY A O 1
ATOM 744 N N . LYS A 1 89 ? 29.838 6.926 9.984 1.00 40.53 89 LYS A N 1
ATOM 745 C CA . LYS A 1 89 ? 30.943 7.285 10.871 1.00 40.53 89 LYS A CA 1
ATOM 746 C C . LYS A 1 89 ? 31.052 8.807 10.912 1.00 40.53 89 LYS A C 1
ATOM 748 O O . LYS A 1 89 ? 31.434 9.432 9.927 1.00 40.53 89 LYS A O 1
ATOM 753 N N . ILE A 1 90 ? 30.709 9.389 12.053 1.00 49.06 90 ILE A N 1
ATOM 754 C CA . ILE A 1 90 ? 31.158 10.726 12.400 1.00 49.06 90 ILE A CA 1
ATOM 755 C C . ILE A 1 90 ? 32.656 10.559 12.689 1.00 49.06 90 ILE A C 1
ATOM 757 O O . ILE A 1 90 ? 33.019 9.989 13.715 1.00 49.06 90 ILE A O 1
ATOM 761 N N . GLY A 1 91 ? 33.510 10.994 11.758 1.00 42.38 91 GLY A N 1
ATOM 762 C CA . GLY A 1 91 ? 34.937 11.228 12.003 1.00 42.38 91 GLY A CA 1
ATOM 763 C C . GLY A 1 91 ? 35.940 10.388 11.196 1.00 42.38 91 GLY A C 1
ATOM 764 O O . GLY A 1 91 ? 35.840 9.163 11.135 1.00 42.38 91 GLY A O 1
ATOM 765 N N . SER A 1 92 ? 36.969 11.103 10.717 1.00 36.16 92 SER A N 1
ATOM 766 C CA . SER A 1 92 ? 38.197 10.709 9.994 1.00 36.16 92 SER A CA 1
ATOM 767 C C . SER A 1 92 ? 38.049 10.826 8.467 1.00 36.16 92 SER A C 1
ATOM 769 O O . SER A 1 92 ? 37.329 10.042 7.859 1.00 36.16 92 SER A O 1
ATOM 771 N N . ASN A 1 93 ? 38.637 11.816 7.785 1.00 34.78 93 ASN A N 1
ATOM 772 C CA . ASN A 1 93 ? 39.874 12.574 8.029 1.00 34.78 93 ASN A CA 1
ATOM 773 C C . ASN A 1 93 ? 39.710 14.052 7.643 1.00 34.78 93 ASN A C 1
ATOM 775 O O . ASN A 1 93 ? 39.008 14.297 6.637 1.00 34.78 93 ASN A O 1
#

Sequence (93 aa):
GVDDVRQMQQTWQSLEGKIDTARYKHVSDLLMVQEREARWWRDACITYFQSFHGKPIPDGVEPPEHNLDYYRSIVHYYVPGIPERRFGKIGSN

pLDDT: mean 84.82, std 17.89, range [34.78, 98.19]